Protein AF-A0A2I0QFR4-F1 (afdb_monomer)

Foldseek 3Di:
DDQFPCVLEDPVVSVVVVLLVPDPVCVQKDFDDPVNVCRRPVPHRDYDTDIDGPDFDDPVVVQVVVVVSDDDDFPDDDGSDTD

Secondary structure (DSSP, 8-state):
-PPP-GGGB-H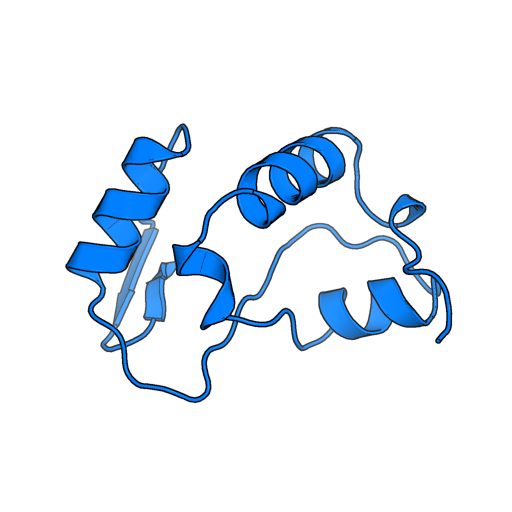HHHHHHHHHHT-GGGGG-EE-HHHHHHHHH--S-B----EE-SS---HHHHHHHHHTTS------EETTEE-

pLDDT: mean 94.26, std 6.45, range [48.22, 98.0]

Mean predicted aligned error: 3.15 Å

Nearest PDB structures (foldseek):
  6fhv-assembly1_A  TM=3.053E-01  e=9.256E+00  Penicillium oxalicum 114-2

Sequence (83 aa):
MSKLKVEILAEKQQRLFEILKKKKWINNYYLAGGTGLALILGHRRSVDFDFFSGESFSNDFLSERLAKTGNYTKLSEQKNTLH

Radius of gyration: 13.26 Å; Cα contacts (8 Å, |Δi|>4): 84; chains: 1; bounding box: 33×27×30 Å

Structure (mmCIF, N/CA/C/O backbone):
data_AF-A0A2I0QFR4-F1
#
_entry.id   AF-A0A2I0QFR4-F1
#
loop_
_atom_site.group_PDB
_atom_site.id
_atom_site.type_symbol
_atom_site.label_atom_id
_atom_site.label_alt_id
_atom_site.label_comp_id
_atom_site.label_asym_id
_atom_site.label_entity_id
_atom_site.label_seq_id
_atom_site.pdbx_PDB_ins_code
_atom_site.Cartn_x
_atom_site.Cartn_y
_atom_site.Cartn_z
_atom_site.occupancy
_atom_site.B_iso_or_equiv
_atom_site.auth_seq_id
_atom_site.auth_comp_id
_atom_site.auth_asym_id
_atom_site.auth_atom_id
_atom_site.pdbx_PDB_model_num
ATOM 1 N N . MET A 1 1 ? -18.697 14.990 -0.588 1.00 48.22 1 MET A N 1
ATOM 2 C CA . MET A 1 1 ? -17.877 13.765 -0.436 1.00 48.22 1 MET A CA 1
ATOM 3 C C . MET A 1 1 ? -18.098 13.215 0.964 1.00 48.22 1 MET A C 1
ATOM 5 O O . MET A 1 1 ? -18.025 13.999 1.904 1.00 48.22 1 MET A O 1
ATOM 9 N N . SER A 1 2 ? -18.428 11.930 1.123 1.00 64.62 2 SER A N 1
ATOM 10 C CA . SER A 1 2 ? -18.537 11.322 2.456 1.00 64.62 2 SER A CA 1
ATOM 11 C C . SER A 1 2 ? -17.148 11.198 3.095 1.00 64.62 2 SER A C 1
ATOM 13 O O . SER A 1 2 ? -16.150 10.969 2.412 1.00 64.62 2 SER A O 1
ATOM 15 N N . LYS A 1 3 ? -17.069 11.400 4.413 1.00 86.88 3 LYS A N 1
ATOM 16 C CA . LYS A 1 3 ? -15.825 11.256 5.180 1.00 86.88 3 LYS A CA 1
ATOM 17 C C . LYS A 1 3 ? -15.480 9.766 5.315 1.00 86.88 3 LYS A C 1
ATOM 19 O O . LYS A 1 3 ? -16.354 8.990 5.697 1.00 86.88 3 LYS A O 1
ATOM 24 N N . LEU A 1 4 ? -14.227 9.393 5.030 1.00 92.25 4 LEU A N 1
ATOM 25 C CA . LEU A 1 4 ? -13.730 8.022 5.210 1.00 92.25 4 LEU A CA 1
ATOM 26 C C . LEU A 1 4 ? -13.873 7.571 6.672 1.00 92.25 4 LEU A C 1
ATOM 28 O O . LEU A 1 4 ? -13.584 8.338 7.593 1.00 92.25 4 LEU A O 1
ATOM 32 N N . LYS A 1 5 ? -14.285 6.317 6.857 1.00 95.50 5 LYS A N 1
ATOM 33 C CA . LYS A 1 5 ? -14.521 5.642 8.137 1.00 95.50 5 LYS A CA 1
ATOM 34 C C . LYS A 1 5 ? -13.247 4.971 8.643 1.00 95.50 5 LYS A C 1
ATOM 36 O O . LYS A 1 5 ? -13.144 3.751 8.671 1.00 95.50 5 LYS A O 1
ATOM 41 N N . VAL A 1 6 ? -12.231 5.765 8.974 1.00 94.38 6 VAL A N 1
ATOM 42 C CA . VAL A 1 6 ? -10.910 5.255 9.400 1.00 94.38 6 VAL A CA 1
ATOM 43 C C . VAL A 1 6 ? -10.951 4.493 10.730 1.00 94.38 6 VAL A C 1
ATOM 45 O O . VAL A 1 6 ? -10.050 3.707 11.006 1.00 94.38 6 VAL A O 1
ATOM 48 N N . GLU A 1 7 ? -12.015 4.657 11.518 1.00 95.00 7 GLU A N 1
ATOM 49 C CA . GLU A 1 7 ? -12.285 3.913 12.751 1.00 95.00 7 GLU A CA 1
ATOM 50 C C . GLU A 1 7 ? -12.437 2.395 12.543 1.00 95.00 7 GLU A C 1
ATOM 52 O O . GLU A 1 7 ? -12.337 1.629 13.501 1.00 95.00 7 GLU A O 1
ATOM 57 N N . ILE A 1 8 ? -12.638 1.944 11.298 1.00 95.44 8 ILE A N 1
ATOM 58 C CA . ILE A 1 8 ? -12.656 0.517 10.948 1.00 95.44 8 ILE A CA 1
ATOM 59 C C . ILE A 1 8 ? -11.270 -0.137 10.991 1.00 95.44 8 ILE A C 1
ATOM 61 O O . ILE A 1 8 ? -11.178 -1.365 11.034 1.00 95.44 8 ILE A O 1
ATOM 65 N N . LEU A 1 9 ? -10.205 0.666 10.946 1.00 96.31 9 LEU A N 1
ATOM 66 C CA . LEU A 1 9 ? -8.818 0.215 10.964 1.00 96.31 9 LEU A CA 1
ATOM 67 C C . LEU A 1 9 ? -8.312 0.137 12.407 1.00 96.31 9 LEU A C 1
ATOM 69 O O . LEU A 1 9 ? -8.605 1.010 13.227 1.00 96.31 9 LEU A O 1
ATOM 73 N N . ALA A 1 10 ? -7.487 -0.863 12.717 1.00 95.56 10 ALA A N 1
ATOM 74 C CA . ALA A 1 10 ? -6.792 -0.915 14.005 1.00 95.56 10 ALA A CA 1
ATOM 75 C C . ALA A 1 10 ? -5.826 0.276 14.165 1.00 95.56 10 ALA A C 1
ATOM 77 O O . ALA A 1 10 ? -5.309 0.797 13.177 1.00 95.56 10 ALA A O 1
ATOM 78 N N . GLU A 1 11 ? -5.496 0.676 15.398 1.00 94.94 11 GLU A N 1
ATOM 79 C CA . GLU A 1 11 ? -4.638 1.853 15.641 1.00 94.94 11 GLU A CA 1
ATOM 80 C C . GLU A 1 11 ? -3.308 1.815 14.874 1.00 94.94 11 GLU A C 1
ATOM 82 O O . GLU A 1 11 ? -2.865 2.824 14.326 1.00 94.94 11 GLU A O 1
ATOM 87 N N . LYS A 1 12 ? -2.666 0.641 14.803 1.00 93.81 12 LYS A N 1
ATOM 88 C CA . LYS A 1 12 ? -1.412 0.468 14.056 1.00 93.81 12 LYS A CA 1
ATOM 89 C C . LYS A 1 12 ? -1.604 0.716 12.555 1.00 93.81 12 LYS A C 1
ATOM 91 O O . LYS A 1 12 ? -0.760 1.36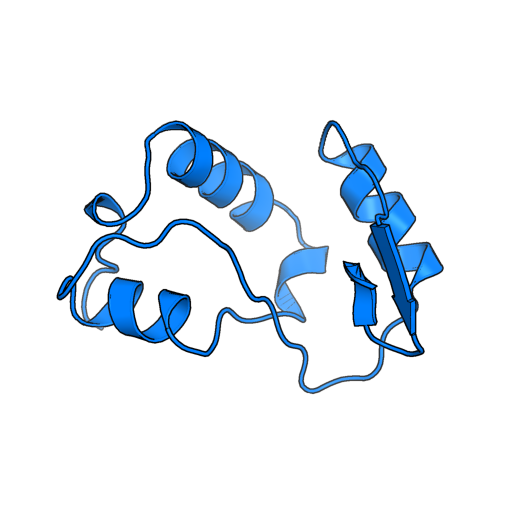4 11.940 1.00 93.81 12 LYS A O 1
ATOM 96 N N . GLN A 1 13 ? -2.720 0.263 11.983 1.00 94.25 13 GLN A N 1
ATOM 97 C CA . GLN A 1 13 ? -3.055 0.506 10.577 1.00 94.25 13 GLN A CA 1
ATOM 98 C C . GLN A 1 13 ? -3.396 1.970 10.322 1.00 94.25 13 GLN A C 1
ATOM 100 O O . GLN A 1 13 ? -2.979 2.499 9.302 1.00 94.25 13 GLN A O 1
ATOM 105 N N . GLN A 1 14 ? -4.084 2.651 11.244 1.00 95.62 14 GLN A N 1
ATOM 106 C CA . GLN A 1 14 ? -4.342 4.090 11.116 1.00 95.62 14 GLN A CA 1
ATOM 107 C C . GLN A 1 14 ? -3.028 4.884 11.063 1.00 95.62 14 GLN A C 1
ATOM 109 O O . GLN A 1 14 ? -2.856 5.748 10.205 1.00 95.62 14 GLN A O 1
ATOM 114 N N . ARG A 1 15 ? -2.053 4.544 11.919 1.00 95.38 15 ARG A N 1
ATOM 115 C CA . ARG A 1 15 ?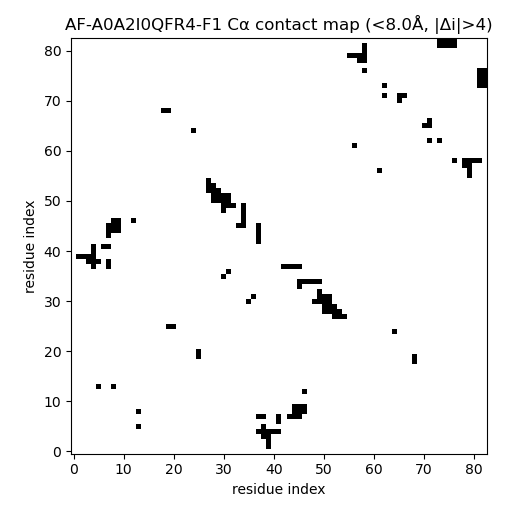 -0.715 5.163 11.885 1.00 95.38 15 ARG A CA 1
ATOM 116 C C . ARG A 1 15 ? 0.005 4.890 10.562 1.00 95.38 15 ARG A C 1
ATOM 118 O O . ARG A 1 15 ? 0.571 5.814 9.982 1.00 95.38 15 ARG A O 1
ATOM 125 N N . LEU A 1 16 ? -0.037 3.648 10.071 1.00 94.94 16 LEU A N 1
ATOM 126 C CA . LEU A 1 16 ? 0.543 3.290 8.774 1.00 94.94 16 LEU A CA 1
ATOM 127 C C . LEU A 1 16 ? -0.141 4.041 7.623 1.00 94.94 16 LEU A C 1
ATOM 129 O O . LEU A 1 16 ? 0.542 4.571 6.752 1.00 94.94 16 LEU A O 1
ATOM 133 N N . PHE A 1 17 ? -1.468 4.148 7.648 1.00 94.38 17 PHE A N 1
ATOM 134 C CA . PHE A 1 17 ? -2.252 4.874 6.654 1.00 94.38 17 PHE A CA 1
ATOM 135 C C . PHE A 1 17 ? -1.835 6.348 6.574 1.00 94.38 17 PHE A C 1
ATOM 137 O O . PHE A 1 17 ? -1.578 6.858 5.484 1.00 94.38 17 PHE A O 1
ATOM 144 N N . GLU A 1 18 ? -1.652 7.013 7.718 1.00 95.06 18 GLU A N 1
ATOM 145 C CA . GLU A 1 18 ? -1.163 8.397 7.774 1.00 95.06 18 GLU A CA 1
ATOM 146 C C . GLU A 1 18 ? 0.285 8.554 7.283 1.00 95.06 18 GLU A C 1
ATOM 148 O O . GLU A 1 18 ? 0.640 9.587 6.710 1.00 95.06 18 GLU A O 1
ATOM 153 N N . ILE A 1 19 ? 1.136 7.541 7.471 1.00 96.25 19 ILE A N 1
ATOM 154 C CA . ILE A 1 19 ? 2.494 7.526 6.909 1.00 96.25 19 ILE A CA 1
ATOM 155 C C . ILE A 1 19 ? 2.436 7.388 5.386 1.00 96.25 19 ILE A C 1
ATOM 157 O O . ILE A 1 19 ? 3.083 8.169 4.684 1.00 96.25 19 ILE A O 1
ATOM 161 N N . LEU A 1 20 ? 1.668 6.419 4.877 1.00 95.38 20 LEU A N 1
ATOM 162 C CA . LEU A 1 20 ? 1.547 6.129 3.447 1.00 95.38 20 LEU A CA 1
ATOM 163 C C . LEU A 1 20 ? 0.939 7.307 2.687 1.00 95.38 20 LEU A C 1
ATOM 165 O O . LEU A 1 20 ? 1.489 7.709 1.667 1.00 95.38 20 LEU A O 1
ATOM 169 N N . LYS A 1 21 ? -0.104 7.944 3.231 1.00 93.62 21 LYS A N 1
ATOM 170 C CA . LYS A 1 21 ? -0.764 9.124 2.644 1.00 93.62 21 LYS A CA 1
ATOM 171 C C . LYS A 1 21 ? 0.188 10.301 2.386 1.00 93.62 21 LYS A C 1
ATOM 173 O O . LYS A 1 21 ? -0.071 11.128 1.518 1.00 93.62 21 LYS A O 1
ATOM 178 N N . LYS A 1 22 ? 1.303 10.389 3.120 1.00 95.81 22 LYS A N 1
ATOM 179 C CA . LYS A 1 22 ? 2.330 11.432 2.941 1.00 95.81 22 LYS A CA 1
ATOM 180 C C . LYS A 1 22 ? 3.361 11.087 1.862 1.00 95.81 22 LYS A C 1
ATOM 182 O O . LYS A 1 22 ? 4.203 11.923 1.529 1.00 95.81 22 LYS A O 1
ATOM 187 N N . LYS A 1 23 ? 3.359 9.863 1.331 1.00 96.69 23 LYS A N 1
ATOM 188 C CA . LYS A 1 23 ? 4.331 9.410 0.335 1.00 96.69 23 LYS A CA 1
ATOM 189 C C . LYS A 1 23 ? 3.822 9.696 -1.072 1.00 96.69 23 LYS A C 1
ATOM 191 O O . LYS A 1 23 ? 2.863 9.090 -1.511 1.00 96.69 23 LYS A O 1
ATOM 196 N N . LYS A 1 24 ? 4.523 10.541 -1.834 1.00 96.06 24 LYS A N 1
ATOM 197 C CA . LYS A 1 24 ? 4.119 10.892 -3.212 1.00 96.06 24 LYS A CA 1
ATOM 198 C C . LYS A 1 24 ? 3.943 9.682 -4.143 1.00 96.06 24 LYS A C 1
ATOM 200 O O . LYS A 1 24 ? 3.075 9.710 -5.002 1.00 96.06 24 LYS A O 1
ATOM 205 N N . TRP A 1 25 ? 4.749 8.631 -3.969 1.00 95.25 25 TRP A N 1
ATOM 206 C CA . TRP A 1 25 ? 4.688 7.428 -4.808 1.00 95.25 25 TRP A CA 1
ATOM 207 C C . TRP A 1 25 ? 3.399 6.615 -4.616 1.00 95.25 25 TRP A C 1
ATOM 209 O O . TRP A 1 25 ? 3.064 5.829 -5.496 1.00 95.25 25 TRP A O 1
ATOM 219 N N . ILE A 1 26 ? 2.666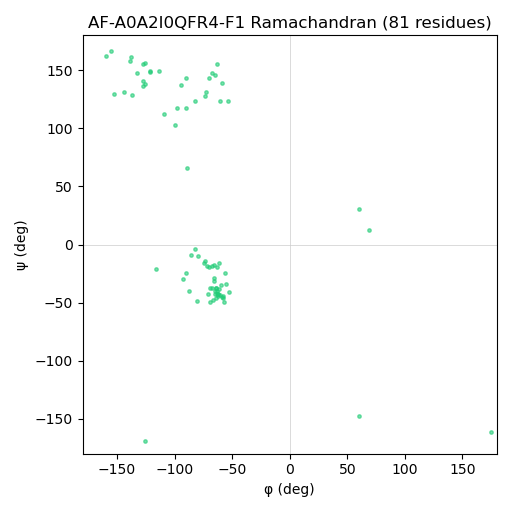 6.806 -3.509 1.00 96.12 26 ILE A N 1
ATOM 220 C CA . ILE A 1 26 ? 1.410 6.084 -3.260 1.00 96.12 26 ILE A CA 1
ATOM 221 C C . ILE A 1 26 ? 0.291 6.541 -4.199 1.00 96.12 26 ILE A C 1
ATOM 223 O O . ILE A 1 26 ? -0.670 5.811 -4.380 1.00 96.12 26 ILE A O 1
ATOM 227 N N . ASN A 1 27 ? 0.406 7.729 -4.806 1.00 95.19 27 ASN A N 1
ATOM 228 C CA . ASN A 1 27 ? -0.661 8.328 -5.610 1.00 95.19 27 ASN A CA 1
ATOM 2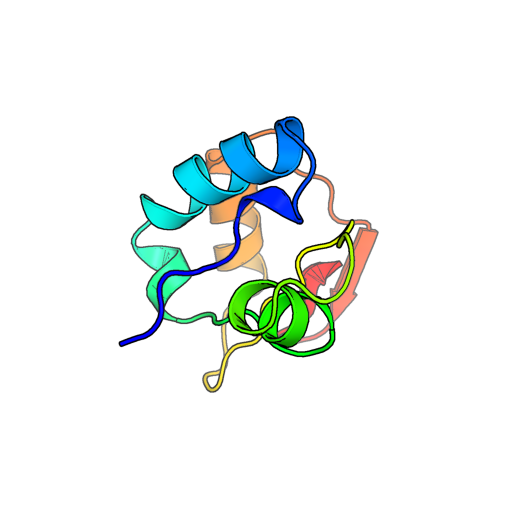29 C C . ASN A 1 27 ? -1.021 7.513 -6.861 1.00 95.19 27 ASN A C 1
ATOM 231 O O . ASN A 1 27 ? -2.112 7.686 -7.393 1.00 95.19 27 ASN A O 1
ATOM 235 N N . ASN A 1 28 ? -0.133 6.622 -7.308 1.00 95.94 28 ASN A N 1
ATOM 236 C CA . ASN A 1 28 ? -0.391 5.716 -8.429 1.00 95.94 28 ASN A CA 1
ATOM 237 C C . ASN A 1 28 ? -1.185 4.469 -8.003 1.00 95.94 28 ASN A C 1
ATOM 239 O O . ASN A 1 28 ? -1.529 3.637 -8.838 1.00 95.94 28 ASN A O 1
ATOM 243 N N . TYR A 1 29 ? -1.470 4.329 -6.707 1.00 96.69 29 TYR A N 1
ATOM 244 C CA . TYR A 1 29 ? -2.145 3.181 -6.129 1.00 96.69 29 TYR A CA 1
ATOM 245 C C . TYR A 1 29 ? -3.425 3.609 -5.410 1.00 96.69 29 TYR A C 1
ATOM 247 O O . TYR A 1 29 ? -3.513 4.685 -4.818 1.00 96.69 29 TYR A O 1
ATOM 255 N N . TYR A 1 30 ? -4.422 2.735 -5.413 1.00 94.75 30 TYR A N 1
ATOM 256 C CA . TYR A 1 30 ? -5.689 2.940 -4.726 1.00 94.75 30 TYR A CA 1
ATOM 257 C C . TYR A 1 30 ? -6.076 1.697 -3.931 1.00 94.75 30 TYR A C 1
ATOM 259 O O . TYR A 1 30 ? -5.774 0.570 -4.320 1.00 94.75 30 TYR A O 1
ATOM 267 N N . LEU A 1 31 ? -6.754 1.903 -2.800 1.00 94.00 31 LEU A N 1
ATOM 268 C CA . LEU A 1 31 ? -7.344 0.802 -2.048 1.00 94.00 31 LEU A CA 1
ATOM 269 C C . LEU A 1 31 ? -8.578 0.297 -2.787 1.00 94.00 31 LEU A C 1
ATOM 271 O O . LEU A 1 31 ? -9.480 1.079 -3.094 1.00 94.00 31 LEU A O 1
ATOM 275 N N . ALA A 1 32 ? -8.636 -1.007 -3.022 1.00 89.75 32 ALA A N 1
ATOM 276 C CA . ALA A 1 32 ? -9.814 -1.651 -3.584 1.00 89.75 32 ALA A CA 1
ATOM 277 C C . ALA A 1 32 ? -10.284 -2.803 -2.689 1.00 89.75 32 ALA A C 1
ATOM 279 O O . ALA A 1 32 ? -9.885 -2.929 -1.527 1.00 89.75 32 ALA A O 1
ATOM 280 N N . GLY A 1 33 ? -11.206 -3.606 -3.216 1.00 90.00 33 GLY A N 1
ATOM 281 C CA . GLY A 1 33 ? -11.737 -4.771 -2.524 1.00 90.00 33 GLY A CA 1
ATOM 282 C C . GLY A 1 33 ? -12.430 -4.428 -1.204 1.00 90.00 33 GLY A C 1
ATOM 283 O O . GLY A 1 33 ? -13.054 -3.375 -1.034 1.00 90.00 33 GLY A O 1
ATOM 284 N N . GLY A 1 34 ? -12.327 -5.356 -0.254 1.00 92.62 34 GLY A N 1
ATOM 285 C CA . GLY A 1 34 ? -13.045 -5.279 1.012 1.00 92.62 34 GLY A CA 1
ATOM 286 C C . GLY A 1 34 ? -12.640 -4.087 1.883 1.00 92.62 34 GLY A C 1
ATOM 287 O O . GLY A 1 34 ? -13.506 -3.482 2.513 1.00 92.62 34 GLY A O 1
ATOM 288 N N . THR A 1 35 ? -11.355 -3.722 1.898 1.00 9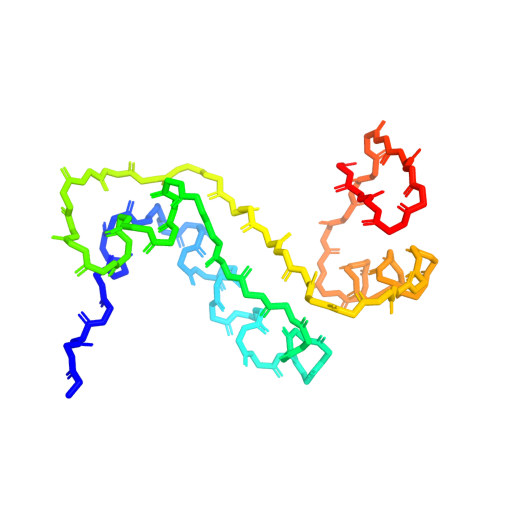3.88 35 THR A N 1
ATOM 289 C CA . THR A 1 35 ? -10.860 -2.593 2.702 1.00 93.88 35 THR A CA 1
ATOM 290 C C . THR A 1 35 ? -11.315 -1.253 2.135 1.00 93.88 35 THR A C 1
ATOM 292 O O . THR A 1 35 ? -11.790 -0.409 2.897 1.00 93.88 35 THR A O 1
ATOM 295 N N . GLY A 1 36 ? -11.260 -1.070 0.809 1.00 92.88 36 GLY A N 1
ATOM 296 C CA . GLY A 1 36 ? -11.787 0.135 0.161 1.00 92.88 36 GLY A CA 1
ATOM 297 C C . GLY A 1 36 ? -13.279 0.340 0.451 1.00 92.88 36 GLY A C 1
ATOM 298 O O . GLY A 1 36 ? -13.694 1.422 0.871 1.00 92.88 36 GLY A O 1
ATOM 299 N N . LEU A 1 37 ? -14.081 -0.725 0.332 1.00 93.50 37 LEU A N 1
ATOM 300 C CA . LEU A 1 37 ? -15.514 -0.673 0.636 1.00 93.50 37 LEU A CA 1
ATOM 301 C C . LEU A 1 37 ? -15.791 -0.401 2.125 1.00 93.50 37 LEU A C 1
ATOM 303 O O . LEU A 1 37 ? -16.695 0.367 2.466 1.00 93.50 37 LEU A O 1
ATOM 307 N N . ALA A 1 38 ? -15.015 -1.009 3.026 1.00 94.56 38 ALA A N 1
ATOM 308 C CA . ALA A 1 38 ? -15.150 -0.798 4.465 1.00 94.56 38 ALA A CA 1
ATOM 309 C C . ALA A 1 38 ? -14.840 0.648 4.875 1.00 94.56 38 ALA A C 1
ATOM 311 O O . ALA A 1 38 ? -15.562 1.199 5.702 1.00 94.56 38 ALA A O 1
ATOM 312 N N . LEU A 1 39 ? -13.856 1.296 4.247 1.00 94.00 39 LEU A N 1
ATOM 313 C CA . LEU A 1 39 ? -13.545 2.709 4.488 1.00 94.00 39 LEU A CA 1
ATOM 314 C C . LEU A 1 39 ? -14.658 3.664 4.037 1.00 94.00 39 LEU A C 1
ATOM 316 O O . LEU A 1 39 ? -14.801 4.739 4.615 1.00 94.00 39 LEU A O 1
ATOM 320 N N . ILE A 1 40 ? -15.451 3.301 3.026 1.00 94.06 40 ILE A N 1
ATOM 321 C CA . ILE A 1 40 ? -16.582 4.122 2.568 1.00 94.06 40 ILE A CA 1
ATOM 322 C C . ILE A 1 40 ? -17.807 3.911 3.465 1.00 94.06 40 ILE A C 1
ATOM 324 O O . ILE A 1 40 ? -18.425 4.880 3.905 1.00 94.06 40 ILE A O 1
ATOM 328 N N . LEU A 1 41 ? -18.164 2.650 3.731 1.00 95.12 41 LEU A N 1
ATOM 329 C CA . LEU A 1 41 ? -19.420 2.303 4.405 1.00 95.12 41 LEU A CA 1
ATOM 330 C C . LEU A 1 41 ? -19.312 2.228 5.932 1.00 95.12 41 LEU A C 1
ATOM 332 O O . LEU A 1 41 ? -20.322 2.351 6.615 1.00 95.12 41 LEU A O 1
ATOM 336 N N . GLY A 1 42 ? -18.125 1.973 6.485 1.00 95.38 42 GLY A N 1
ATOM 337 C CA . GLY A 1 42 ? -17.951 1.726 7.921 1.00 95.38 42 GLY A CA 1
ATOM 338 C C . GLY A 1 42 ? -18.554 0.402 8.409 1.00 95.38 42 GLY A C 1
ATOM 339 O O . GLY A 1 42 ? -18.700 0.198 9.607 1.00 95.38 42 GLY A O 1
ATOM 340 N N . HIS A 1 43 ? -18.936 -0.492 7.492 1.00 94.88 43 HIS A N 1
ATOM 341 C CA . HIS A 1 43 ? -19.789 -1.654 7.776 1.00 94.88 43 HIS A CA 1
ATOM 342 C C . HIS A 1 43 ? -19.093 -2.803 8.526 1.00 94.88 43 HIS A C 1
ATOM 344 O O . HIS A 1 43 ? -19.764 -3.694 9.039 1.00 94.88 43 HIS A O 1
ATOM 350 N N . ARG A 1 44 ? -17.756 -2.817 8.576 1.00 95.62 44 ARG A N 1
ATOM 351 C CA . ARG A 1 44 ? -16.964 -3.824 9.297 1.00 95.62 44 ARG A CA 1
ATOM 352 C C . ARG A 1 44 ? -15.558 -3.314 9.581 1.00 95.62 44 ARG A C 1
ATOM 354 O O . ARG A 1 44 ? -15.081 -2.420 8.888 1.00 95.62 44 ARG A O 1
ATOM 361 N N . ARG A 1 45 ? -14.862 -3.957 10.520 1.00 95.62 45 ARG A N 1
ATOM 362 C CA . ARG A 1 45 ? -13.411 -3.782 10.688 1.00 95.62 45 ARG A CA 1
ATOM 363 C C . ARG A 1 45 ? -12.653 -4.360 9.493 1.00 95.62 45 ARG A C 1
ATOM 365 O O . ARG A 1 45 ? -13.090 -5.362 8.918 1.00 95.62 45 ARG A O 1
ATOM 372 N N . SER A 1 46 ? -11.519 -3.756 9.147 1.00 94.62 46 SER A N 1
ATOM 373 C CA . SER A 1 46 ? -10.573 -4.327 8.182 1.00 94.62 46 SER A CA 1
ATOM 374 C C . SER A 1 46 ? -9.202 -4.528 8.809 1.00 94.62 46 SER A C 1
ATOM 376 O O . SER A 1 46 ? -8.833 -3.816 9.742 1.00 94.62 46 SER A O 1
ATOM 378 N N . VAL A 1 47 ? -8.485 -5.541 8.329 1.00 87.31 47 VAL A N 1
ATOM 379 C CA . VAL A 1 47 ? -7.200 -5.967 8.899 1.00 87.31 47 VAL A CA 1
ATOM 380 C C . VAL A 1 47 ? -6.016 -5.803 7.947 1.00 87.31 47 VAL A C 1
ATOM 382 O O . VAL A 1 47 ? -4.901 -5.616 8.432 1.00 87.31 47 VAL A O 1
ATOM 385 N N . ASP A 1 48 ? -6.277 -5.723 6.641 1.00 88.75 48 ASP A N 1
ATOM 386 C CA . ASP A 1 48 ? -5.252 -5.681 5.595 1.00 88.75 48 ASP A CA 1
ATOM 387 C C . ASP A 1 48 ? -5.458 -4.494 4.643 1.00 88.75 48 ASP A C 1
ATOM 389 O O . ASP A 1 48 ? -6.573 -3.981 4.483 1.00 88.75 48 ASP A O 1
ATOM 393 N N . PHE A 1 49 ? -4.380 -4.055 3.994 1.00 93.94 49 PHE A N 1
ATOM 394 C CA . PHE A 1 49 ? -4.437 -3.077 2.910 1.00 93.94 49 PHE A CA 1
ATOM 395 C C . PHE A 1 49 ? -4.123 -3.744 1.574 1.00 93.94 49 PHE A C 1
ATOM 397 O O . PHE A 1 49 ? -2.970 -4.068 1.309 1.00 93.94 49 PHE A O 1
ATOM 404 N N . ASP A 1 50 ? -5.131 -3.832 0.708 1.00 93.12 50 ASP A N 1
ATOM 405 C CA . ASP A 1 50 ? -4.953 -4.254 -0.679 1.00 93.12 50 ASP A CA 1
ATOM 406 C C . ASP A 1 50 ? -4.912 -3.023 -1.589 1.00 93.12 50 ASP A C 1
ATOM 408 O O . ASP A 1 50 ? -5.939 -2.389 -1.869 1.00 93.12 50 ASP A O 1
ATOM 412 N N . PHE A 1 51 ? -3.703 -2.663 -2.019 1.00 95.88 51 PHE A N 1
ATOM 413 C CA . PHE A 1 51 ? -3.467 -1.588 -2.976 1.00 95.88 51 PHE A CA 1
ATOM 414 C C . PHE A 1 51 ? -3.369 -2.137 -4.398 1.00 95.88 51 PHE A C 1
ATOM 416 O O . PHE A 1 51 ? -2.686 -3.125 -4.655 1.00 95.88 51 PHE A O 1
ATOM 423 N N . PHE A 1 52 ? -4.003 -1.437 -5.331 1.00 95.88 52 PHE A N 1
ATOM 424 C CA . PHE A 1 52 ? -4.009 -1.754 -6.754 1.00 95.88 52 PHE A CA 1
ATOM 425 C C . PHE A 1 52 ? -3.550 -0.542 -7.555 1.00 95.88 52 PHE A C 1
ATOM 427 O O . PHE A 1 52 ? -3.677 0.589 -7.096 1.00 95.88 52 PHE A O 1
ATOM 434 N N . SER A 1 53 ? -3.036 -0.773 -8.758 1.00 96.31 53 SER A N 1
ATOM 435 C CA . SER A 1 53 ? -2.651 0.273 -9.707 1.00 96.31 53 SER A CA 1
ATOM 436 C C . SER A 1 53 ? -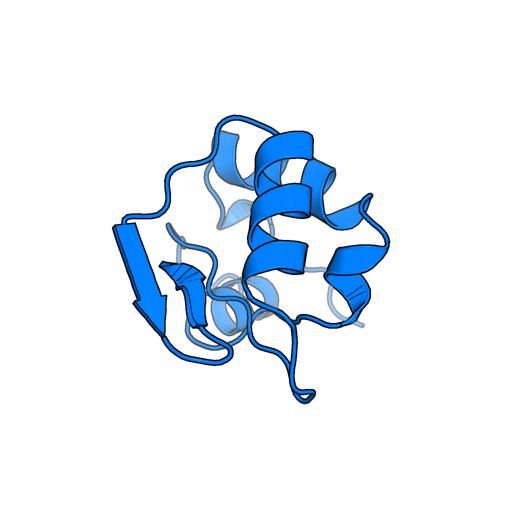3.326 0.003 -11.048 1.00 96.31 53 SER A C 1
ATOM 438 O O . SER A 1 53 ? -3.434 -1.148 -11.468 1.00 96.31 53 SER A O 1
ATOM 440 N N . GLY A 1 54 ? -3.790 1.061 -11.717 1.00 95.69 54 GLY A N 1
ATOM 441 C CA . GLY A 1 54 ? -4.238 0.985 -13.115 1.00 95.69 54 GLY A CA 1
ATOM 442 C C . GLY A 1 54 ? -3.077 1.008 -14.116 1.00 95.69 54 GLY A C 1
ATOM 443 O O . GLY A 1 54 ? -3.273 0.756 -15.300 1.00 95.69 54 GLY A O 1
ATOM 444 N N . GLU A 1 55 ? -1.870 1.300 -13.634 1.00 95.38 55 GLU A N 1
ATOM 445 C CA . GLU A 1 55 ? -0.643 1.421 -14.413 1.00 95.38 55 GLU A CA 1
ATOM 446 C C . GLU A 1 55 ? 0.342 0.300 -14.049 1.00 95.38 55 GLU A C 1
ATOM 448 O O . GLU A 1 55 ? 0.393 -0.157 -12.902 1.00 95.38 55 GLU A O 1
ATOM 453 N N . SER A 1 56 ? 1.169 -0.122 -15.009 1.00 96.44 56 SER A N 1
ATOM 454 C CA . SER A 1 56 ? 2.309 -1.002 -14.727 1.00 96.44 56 SER A CA 1
ATOM 455 C C . SER A 1 56 ? 3.338 -0.297 -13.843 1.00 96.44 56 SER A C 1
ATOM 457 O O . SER A 1 56 ? 3.591 0.893 -14.024 1.00 96.44 56 SER A O 1
ATOM 459 N N . PHE A 1 57 ? 4.002 -1.034 -12.957 1.00 96.88 57 PHE A N 1
ATOM 460 C CA . PHE A 1 57 ? 5.020 -0.495 -12.062 1.00 96.88 57 PHE A CA 1
ATOM 461 C C . PHE A 1 57 ? 6.221 -1.436 -11.929 1.00 96.88 57 PHE A C 1
ATOM 463 O O . PHE A 1 57 ? 6.145 -2.636 -12.175 1.00 96.88 57 PHE A O 1
ATOM 470 N N . SER A 1 58 ? 7.364 -0.882 -11.525 1.00 97.50 58 SER A N 1
ATOM 471 C CA . SER A 1 58 ? 8.539 -1.686 -11.187 1.00 97.50 58 SER A CA 1
ATOM 472 C C . SER A 1 58 ? 8.419 -2.201 -9.754 1.00 97.50 58 SER A C 1
ATOM 474 O O . SER A 1 58 ? 8.299 -1.421 -8.805 1.00 97.50 58 SER A O 1
ATOM 476 N N . ASN A 1 59 ? 8.483 -3.519 -9.598 1.00 97.81 59 ASN A N 1
ATOM 477 C CA . ASN A 1 59 ? 8.498 -4.174 -8.297 1.00 97.81 59 ASN A CA 1
ATOM 478 C C . ASN A 1 59 ? 9.710 -3.781 -7.443 1.00 97.81 59 ASN A C 1
ATOM 480 O O . ASN A 1 59 ? 9.574 -3.597 -6.232 1.00 97.81 59 ASN A O 1
ATOM 484 N N . ASP A 1 60 ? 10.876 -3.620 -8.072 1.00 97.81 60 ASP A N 1
ATOM 485 C CA . ASP A 1 60 ? 12.100 -3.174 -7.404 1.00 97.81 60 ASP A CA 1
ATOM 486 C C . ASP A 1 60 ? 11.936 -1.754 -6.875 1.00 97.81 60 ASP A C 1
ATOM 488 O O . ASP A 1 60 ? 12.209 -1.488 -5.703 1.00 97.81 60 ASP A O 1
ATOM 492 N N . PHE A 1 61 ? 11.392 -0.858 -7.706 1.00 96.88 61 PHE A N 1
ATOM 493 C CA . PHE A 1 61 ? 11.073 0.500 -7.283 1.00 96.88 61 PHE A CA 1
ATOM 494 C C . PHE A 1 61 ? 10.124 0.491 -6.080 1.00 96.88 61 PHE A C 1
ATOM 496 O O . PHE A 1 61 ? 10.389 1.165 -5.085 1.00 96.88 61 PHE A O 1
ATOM 503 N N . LEU A 1 62 ? 9.029 -0.275 -6.138 1.00 97.50 62 LEU A N 1
ATOM 504 C CA . LEU A 1 62 ? 8.060 -0.324 -5.044 1.00 97.50 62 LEU A CA 1
ATOM 505 C C . LEU A 1 62 ? 8.676 -0.921 -3.768 1.00 97.50 62 LEU A C 1
ATOM 507 O O . LEU A 1 62 ? 8.515 -0.345 -2.691 1.00 97.50 62 LEU A O 1
ATOM 511 N N . SER A 1 63 ? 9.454 -1.999 -3.890 1.00 98.00 63 SER A N 1
ATOM 512 C CA . SER A 1 63 ? 10.181 -2.615 -2.772 1.00 98.00 63 SER A CA 1
ATOM 513 C C . SER A 1 63 ? 11.132 -1.623 -2.097 1.00 98.00 63 SER A C 1
ATOM 515 O O . SER A 1 63 ? 11.139 -1.506 -0.872 1.00 98.00 63 SER A O 1
ATOM 517 N N . GLU A 1 64 ? 11.887 -0.845 -2.877 1.00 97.94 64 GLU A N 1
ATOM 518 C CA . GLU A 1 64 ? 12.788 0.188 -2.358 1.00 97.94 64 GLU A CA 1
ATOM 519 C C . GLU A 1 64 ? 12.018 1.280 -1.593 1.00 97.94 64 GLU A C 1
ATOM 521 O O . GLU A 1 64 ? 12.431 1.722 -0.516 1.00 97.94 64 GLU A O 1
ATOM 526 N N . ARG A 1 65 ? 10.869 1.721 -2.122 1.00 97.62 65 ARG A N 1
ATOM 527 C CA . ARG A 1 65 ? 10.024 2.734 -1.469 1.00 97.62 65 ARG A CA 1
ATOM 528 C C . ARG A 1 65 ? 9.389 2.232 -0.175 1.00 97.62 65 ARG A C 1
ATOM 530 O O . ARG A 1 65 ? 9.301 3.011 0.782 1.00 97.62 65 ARG A O 1
ATOM 537 N N . LEU A 1 66 ? 8.974 0.967 -0.133 1.00 96.81 66 LEU A N 1
ATOM 538 C CA . LEU A 1 66 ? 8.432 0.324 1.064 1.00 96.81 66 LEU A CA 1
ATOM 539 C C . LEU A 1 66 ? 9.510 0.182 2.144 1.00 96.81 66 LEU A C 1
ATOM 541 O O . LEU A 1 66 ? 9.296 0.649 3.263 1.00 96.81 66 LEU A O 1
ATOM 545 N N . ALA A 1 67 ? 10.700 -0.314 1.791 1.00 97.19 67 ALA A N 1
ATOM 546 C CA . ALA A 1 67 ? 11.838 -0.421 2.710 1.00 97.19 67 ALA A CA 1
ATOM 547 C C . ALA A 1 67 ? 12.282 0.939 3.282 1.00 97.19 67 ALA A C 1
ATOM 549 O O . ALA A 1 67 ? 12.648 1.045 4.448 1.00 97.19 67 ALA A O 1
ATOM 550 N N . LYS A 1 68 ? 12.193 2.018 2.491 1.00 96.69 68 LYS A N 1
ATOM 551 C CA . LYS A 1 68 ? 12.448 3.395 2.962 1.00 96.69 68 LYS A CA 1
ATOM 552 C C . LYS A 1 68 ? 11.332 3.971 3.840 1.00 96.69 68 LYS A C 1
ATOM 554 O O . LYS A 1 68 ? 11.512 5.030 4.441 1.00 96.69 68 LYS A O 1
ATOM 559 N N . THR A 1 69 ? 10.157 3.349 3.864 1.00 95.62 69 THR A N 1
ATOM 560 C CA . THR A 1 69 ? 8.998 3.831 4.628 1.00 95.62 69 THR A CA 1
ATOM 561 C C . THR A 1 69 ? 8.932 3.211 6.022 1.00 95.62 69 THR A C 1
ATOM 563 O O . THR A 1 69 ? 8.472 3.878 6.948 1.00 95.62 69 THR A O 1
ATOM 566 N N . GLY A 1 70 ? 9.428 1.987 6.189 1.00 94.12 70 GLY A N 1
ATOM 567 C CA . GLY A 1 70 ? 9.511 1.302 7.472 1.00 94.12 70 GLY A CA 1
ATOM 568 C C . GLY A 1 70 ? 10.017 -0.127 7.304 1.00 94.12 70 GLY A C 1
ATOM 569 O O . GLY A 1 70 ? 10.593 -0.473 6.275 1.00 94.12 70 GLY A O 1
ATOM 570 N N . ASN A 1 71 ? 9.771 -0.963 8.312 1.00 95.50 71 ASN A N 1
ATOM 571 C CA . ASN A 1 71 ? 10.104 -2.383 8.236 1.00 95.50 71 ASN A CA 1
ATOM 572 C C . ASN A 1 71 ? 9.334 -3.032 7.083 1.00 95.50 71 ASN A C 1
ATOM 574 O O . ASN A 1 71 ? 8.104 -2.977 7.044 1.00 95.50 71 ASN A O 1
ATOM 578 N N . TYR A 1 72 ? 10.073 -3.643 6.163 1.00 96.44 72 TYR A N 1
ATOM 579 C CA . TYR A 1 72 ? 9.539 -4.274 4.967 1.00 96.44 72 TYR A CA 1
ATOM 580 C C . TYR A 1 72 ? 10.043 -5.708 4.874 1.00 96.44 72 TYR A C 1
ATOM 582 O O . TYR A 1 72 ? 11.216 -5.996 5.113 1.00 96.44 72 TYR A O 1
ATOM 590 N N . THR A 1 73 ? 9.143 -6.613 4.523 1.00 97.06 73 THR A N 1
ATOM 591 C CA . THR A 1 73 ? 9.443 -8.010 4.233 1.00 97.06 73 THR A CA 1
ATOM 592 C C . THR A 1 73 ? 8.644 -8.375 2.998 1.00 97.06 73 THR A C 1
ATOM 594 O O . THR A 1 73 ? 7.450 -8.103 2.953 1.00 97.06 73 THR A O 1
ATOM 597 N N . LYS A 1 74 ? 9.318 -8.948 2.002 1.00 96.88 74 LYS A N 1
ATOM 598 C CA . LYS A 1 74 ? 8.699 -9.451 0.777 1.00 96.88 74 LYS A CA 1
ATOM 599 C C . LYS A 1 74 ? 8.507 -10.954 0.934 1.00 96.88 74 LYS A C 1
ATOM 601 O O . LYS A 1 74 ? 9.489 -11.672 1.113 1.00 96.88 74 LYS A O 1
ATOM 606 N N . LEU A 1 75 ? 7.263 -11.403 0.909 1.00 97.19 75 LEU A N 1
ATOM 607 C CA . LEU A 1 75 ? 6.868 -12.804 1.005 1.00 97.19 75 LEU A CA 1
ATOM 608 C C . LEU A 1 75 ? 6.853 -13.462 -0.374 1.00 97.19 75 LEU A C 1
ATOM 610 O O . LEU A 1 75 ? 7.276 -14.608 -0.513 1.00 97.19 75 LEU A O 1
ATOM 614 N N . SER A 1 76 ? 6.384 -12.747 -1.398 1.00 97.19 76 SER A N 1
ATOM 615 C CA . SER A 1 76 ? 6.422 -13.234 -2.777 1.00 97.19 76 SER A CA 1
ATOM 616 C C . SER A 1 76 ? 6.423 -12.102 -3.800 1.00 97.19 76 SER A C 1
ATOM 618 O O . SER A 1 76 ? 6.172 -10.937 -3.487 1.00 97.19 76 SER A O 1
ATOM 620 N N . GLU A 1 77 ? 6.729 -12.457 -5.046 1.00 97.62 77 GLU A N 1
ATOM 621 C CA . GLU A 1 77 ? 6.870 -11.501 -6.130 1.00 97.62 77 GLU A CA 1
ATOM 622 C C . GLU A 1 77 ? 6.359 -12.063 -7.457 1.00 97.62 77 GLU A C 1
ATOM 624 O O . GLU A 1 77 ? 6.739 -13.157 -7.871 1.00 97.62 77 GLU A O 1
ATOM 629 N N . GLN A 1 78 ? 5.537 -11.274 -8.150 1.00 97.69 78 GLN A N 1
ATOM 630 C CA . GLN A 1 78 ? 5.172 -11.477 -9.553 1.00 97.69 78 GLN A CA 1
ATOM 631 C C . GLN A 1 78 ? 5.177 -10.129 -10.274 1.00 97.69 78 GLN A C 1
ATOM 633 O O . GLN A 1 78 ? 5.109 -9.083 -9.639 1.00 97.69 78 GLN A O 1
ATOM 638 N N . LYS A 1 79 ? 5.248 -10.107 -11.607 1.00 97.12 79 LYS A N 1
ATOM 639 C CA . LYS A 1 79 ? 5.275 -8.845 -12.367 1.00 97.12 79 LYS A CA 1
ATOM 640 C C . LYS A 1 79 ? 4.091 -7.936 -11.983 1.00 97.12 79 LYS A C 1
ATOM 642 O O . LYS A 1 79 ? 2.945 -8.336 -12.156 1.00 97.12 79 LYS A O 1
ATOM 647 N N . ASN A 1 80 ? 4.374 -6.708 -11.537 1.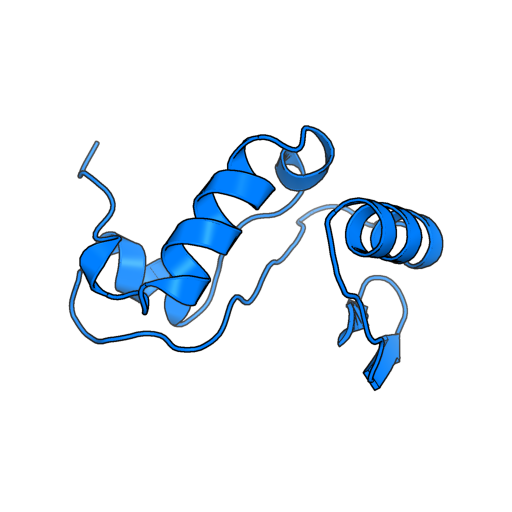00 96.62 80 ASN A N 1
ATOM 648 C CA . ASN A 1 80 ? 3.388 -5.744 -11.026 1.00 96.62 80 ASN A CA 1
ATOM 649 C C . ASN A 1 80 ? 2.600 -6.249 -9.798 1.00 96.62 80 ASN A C 1
ATOM 651 O O . ASN A 1 80 ? 1.426 -5.918 -9.629 1.00 96.62 80 ASN A O 1
ATOM 655 N N . THR A 1 81 ? 3.186 -7.095 -8.953 1.00 96.38 81 THR A N 1
ATOM 656 C CA . THR A 1 81 ? 2.536 -7.621 -7.743 1.00 96.38 81 THR A CA 1
ATOM 657 C C . THR A 1 81 ? 3.579 -7.962 -6.683 1.00 96.38 81 THR A C 1
ATOM 659 O O . THR A 1 81 ? 4.540 -8.685 -6.942 1.00 96.38 81 THR A O 1
ATOM 662 N N . LEU A 1 82 ? 3.365 -7.459 -5.469 1.00 96.56 82 LEU A N 1
ATOM 663 C CA . LEU A 1 82 ? 4.174 -7.762 -4.293 1.00 96.56 82 LEU A CA 1
ATOM 664 C C . LEU A 1 82 ? 3.255 -8.251 -3.177 1.00 96.56 82 LEU A C 1
ATOM 666 O O . LEU A 1 82 ? 2.188 -7.669 -2.973 1.00 96.56 82 LEU A O 1
ATOM 670 N N . HIS A 1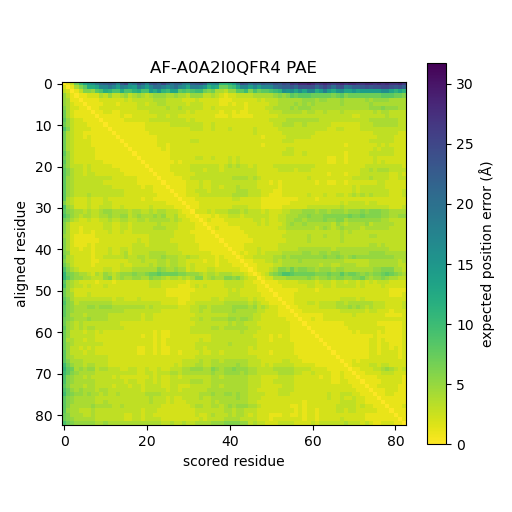 83 ? 3.691 -9.289 -2.469 1.00 93.50 83 HIS A N 1
ATOM 671 C CA . HIS A 1 83 ? 3.096 -9.732 -1.210 1.00 93.50 83 HIS A CA 1
ATOM 672 C C . HIS A 1 83 ? 4.162 -9.709 -0.124 1.00 93.50 83 HIS A C 1
ATOM 674 O O . HIS A 1 83 ? 5.293 -10.157 -0.429 1.00 93.50 83 HIS A O 1
#

Solvent-accessible surface area (backbone atoms only — not comparable to full-atom values): 5134 Å² total; per-residue (Å²): 134,84,75,70,29,62,85,29,38,49,73,71,51,46,54,50,49,61,55,48,74,71,38,79,80,47,74,65,44,44,66,42,70,71,42,34,52,22,29,67,67,50,80,45,75,45,91,67,86,54,72,46,56,97,61,91,59,58,57,68,59,51,50,53,53,46,48,75,71,45,97,66,80,80,79,46,80,51,93,68,44,80,72